Protein AF-A0A920MWZ8-F1 (afdb_monomer)

Nearest PDB structures (foldseek):
  7nst-assembly1_E  TM=8.919E-01  e=7.880E-04  Escherichia coli K-12
  2w8b-assembly1_A  TM=8.616E-01  e=6.692E-04  Escherichia coli
  2ivz-assembly2_B  TM=8.496E-01  e=7.067E-04  Escherichia coli
  4r40-assembly2_C  TM=8.591E-01  e=9.280E-04  Yersinia pestis CO92
  7mx5-assembly2_B  TM=8.115E-01  e=6.337E-04  Acinetobacter baumannii

Sequence (80 aa):
MQPGINWSPDSKKIVIAAKSGSSDALYLIDVKSGKQEKIPFELDGVFTAAWSPDGNKLAFVGNKGGASDIYSYVLGIKRA

Mean predicted aligned error: 4.58 Å

Foldseek 3Di:
DPALWDAQLVNQWIWHFDQDPQATFIWIAGPPPRDIDTGDDPFRGWGHWDADNVRQKIWTWTHHPNDIDIDMDGHDPPDD

Solvent-accessible surface area (backbone atoms only — not comparable to full-atom values): 4624 Å² total; per-residue (Å²): 132,78,68,28,56,34,63,35,72,84,68,50,34,36,42,33,36,40,81,55,89,96,40,26,22,42,32,42,30,34,65,88,78,64,49,72,45,81,49,79,60,103,40,78,34,38,44,45,47,42,59,38,86,85,58,48,33,36,41,30,40,35,26,51,96,90,44,75,48,82,45,78,47,74,60,79,72,81,77,128

Radius of gyration: 12.45 Å; Cα contacts (8 Å, |Δi|>4): 177; chains: 1; bounding box: 31×32×33 Å

Secondary structure (DSSP, 8-state):
---SEEE-TTSSEEEEEEEETTEEEEEEEETTT--EEEEE-SSSEEEEEEE-TTSSEEEEEEEETTEEEEEEEE------

pLDDT: mean 88.83, std 14.01, range [39.28, 97.38]

Structure (mmCIF, N/CA/C/O backbone):
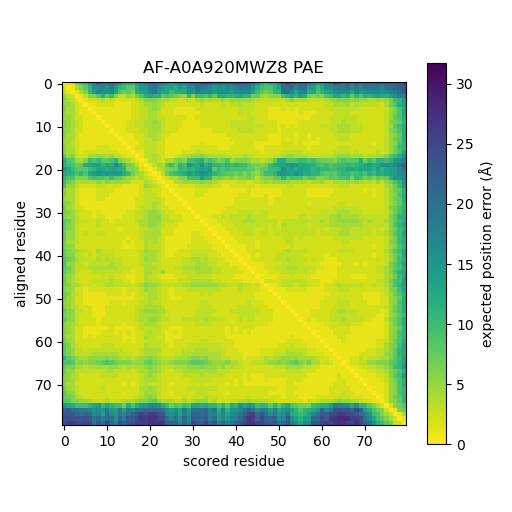data_AF-A0A920MWZ8-F1
#
_entry.id   AF-A0A920MWZ8-F1
#
loop_
_atom_site.group_PDB
_atom_site.id
_atom_site.type_symbol
_atom_site.label_atom_id
_atom_site.label_alt_id
_atom_site.label_comp_id
_atom_site.label_asym_id
_atom_site.label_entity_id
_atom_site.label_seq_id
_atom_site.pdbx_PDB_ins_code
_atom_site.Cartn_x
_atom_site.Cartn_y
_atom_site.Cartn_z
_atom_site.occupancy
_atom_site.B_iso_or_equiv
_atom_site.auth_seq_id
_atom_site.auth_comp_id
_atom_site.auth_asym_id
_atom_site.auth_atom_id
_atom_site.pdbx_PDB_model_num
ATOM 1 N N . MET A 1 1 ? 1.264 16.554 -8.072 1.00 46.31 1 MET A N 1
ATOM 2 C CA . MET A 1 1 ? 1.524 15.141 -7.727 1.00 46.31 1 MET A CA 1
ATOM 3 C C . MET A 1 1 ? 0.660 14.800 -6.532 1.00 46.31 1 MET A C 1
ATOM 5 O O . MET A 1 1 ? 0.700 15.542 -5.559 1.00 46.31 1 MET A O 1
ATOM 9 N N . GLN A 1 2 ? -0.176 13.769 -6.637 1.00 53.62 2 GLN A N 1
ATOM 10 C CA . GLN A 1 2 ? -0.976 13.302 -5.507 1.00 53.62 2 GLN A CA 1
ATOM 11 C C . GLN A 1 2 ? -0.002 12.804 -4.429 1.00 53.62 2 GLN A C 1
ATOM 13 O O . GLN A 1 2 ? 0.908 12.044 -4.772 1.00 53.62 2 GLN A O 1
ATOM 18 N N . PRO A 1 3 ? -0.099 13.272 -3.174 1.00 56.69 3 PRO A N 1
ATOM 19 C CA . PRO A 1 3 ? 0.743 12.737 -2.116 1.00 56.69 3 PRO A CA 1
ATOM 20 C C . PRO A 1 3 ? 0.496 11.228 -2.050 1.00 56.69 3 PRO A C 1
ATOM 22 O O . PRO A 1 3 ? -0.639 10.788 -2.233 1.00 56.69 3 PRO A O 1
ATOM 25 N N . GLY A 1 4 ? 1.547 10.431 -1.842 1.00 77.38 4 GLY A N 1
ATOM 26 C CA . GLY A 1 4 ? 1.455 8.974 -1.717 1.00 77.38 4 GLY A CA 1
ATOM 27 C C . GLY A 1 4 ? 0.770 8.554 -0.416 1.00 77.38 4 GLY A C 1
ATOM 28 O O . GLY A 1 4 ? 1.306 7.727 0.300 1.00 77.38 4 GLY A O 1
ATOM 29 N N . ILE A 1 5 ? -0.360 9.175 -0.083 1.00 91.50 5 ILE A N 1
ATOM 30 C CA . ILE A 1 5 ? -1.199 8.958 1.085 1.00 91.50 5 ILE A CA 1
ATOM 31 C C . ILE A 1 5 ? -2.628 8.707 0.606 1.00 91.50 5 ILE A C 1
ATOM 33 O O . ILE A 1 5 ? -3.154 9.449 -0.228 1.00 91.50 5 ILE A O 1
ATOM 37 N N . ASN A 1 6 ? -3.266 7.660 1.120 1.00 95.00 6 ASN A N 1
ATOM 38 C CA . ASN A 1 6 ? -4.639 7.329 0.754 1.00 95.00 6 ASN A CA 1
ATOM 39 C C . ASN A 1 6 ? -5.388 6.679 1.924 1.00 95.00 6 ASN A C 1
ATOM 41 O O . ASN A 1 6 ? -4.811 5.901 2.686 1.00 95.00 6 ASN A O 1
ATOM 45 N N . TRP A 1 7 ? -6.672 6.997 2.066 1.00 95.81 7 TRP A N 1
ATOM 46 C CA . TRP A 1 7 ? -7.535 6.436 3.103 1.00 95.81 7 TRP A CA 1
ATOM 47 C C . TRP A 1 7 ? -8.128 5.103 2.653 1.00 95.81 7 TRP A C 1
ATOM 49 O O . TRP A 1 7 ? -8.513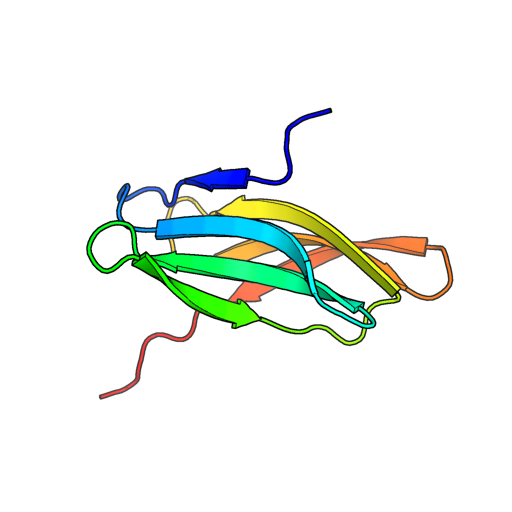 4.953 1.495 1.00 95.81 7 TRP A O 1
ATOM 59 N N . SER A 1 8 ? -8.245 4.144 3.572 1.00 96.44 8 SER A N 1
ATOM 60 C CA . SER A 1 8 ? -9.046 2.951 3.319 1.00 96.44 8 SER A CA 1
ATOM 61 C C . SER A 1 8 ? -10.519 3.329 3.129 1.00 96.44 8 SER A C 1
ATOM 63 O O . SER A 1 8 ? -10.983 4.303 3.732 1.00 96.44 8 SER A O 1
ATOM 65 N N . PRO A 1 9 ? -11.294 2.550 2.351 1.00 96.75 9 PRO A N 1
ATOM 66 C CA . PRO A 1 9 ? -12.707 2.848 2.107 1.00 96.75 9 PRO A CA 1
ATOM 67 C C . PRO A 1 9 ? -13.550 2.929 3.387 1.00 96.75 9 PRO A C 1
ATOM 69 O O . PRO A 1 9 ? -14.531 3.661 3.446 1.00 96.75 9 PRO A O 1
ATOM 72 N N . ASP A 1 10 ? -13.151 2.202 4.435 1.00 9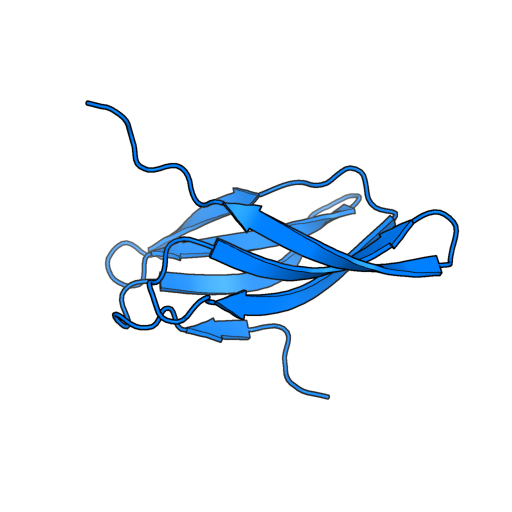6.50 10 ASP A N 1
ATOM 73 C CA . ASP A 1 10 ? -13.829 2.181 5.733 1.00 96.50 10 ASP A CA 1
ATOM 74 C C . ASP A 1 10 ? -13.320 3.243 6.727 1.00 96.50 10 ASP A C 1
ATOM 76 O O . ASP A 1 10 ? -13.731 3.242 7.886 1.00 96.50 10 ASP A O 1
ATOM 80 N N . SER A 1 11 ? -12.427 4.143 6.292 1.00 97.38 11 SER A N 1
ATOM 81 C CA . SER A 1 11 ? -11.798 5.203 7.100 1.00 97.38 11 SER A CA 1
ATOM 82 C C . SER A 1 11 ? -11.001 4.720 8.320 1.00 97.38 11 SER A C 1
ATOM 84 O O . SER A 1 11 ? -10.651 5.524 9.184 1.00 97.38 11 SER A O 1
ATOM 86 N N . LYS A 1 12 ? -10.695 3.420 8.429 1.00 96.81 12 LYS A N 1
ATOM 87 C CA . LYS A 1 12 ? -9.964 2.874 9.586 1.00 96.81 12 LYS A CA 1
ATOM 88 C C . LYS A 1 12 ? -8.458 2.846 9.402 1.00 96.81 12 LYS A C 1
ATOM 90 O O . LYS A 1 12 ? -7.734 2.710 10.389 1.00 96.81 12 LYS A O 1
ATOM 95 N N . LYS A 1 13 ? -7.978 2.934 8.163 1.00 97.06 13 LYS A N 1
ATOM 96 C CA . LYS A 1 13 ? -6.559 2.837 7.841 1.00 97.06 13 LYS A CA 1
ATOM 97 C C . LYS A 1 13 ? -6.132 3.913 6.856 1.00 97.06 13 LYS A C 1
ATOM 99 O O . LYS A 1 13 ? -6.918 4.382 6.040 1.00 97.06 13 LYS A O 1
ATOM 104 N N . ILE A 1 14 ? -4.853 4.251 6.907 1.00 96.56 14 ILE A N 1
ATOM 105 C CA . ILE A 1 14 ? -4.176 5.092 5.922 1.00 96.56 14 ILE A CA 1
ATOM 106 C C . ILE A 1 14 ? -3.032 4.272 5.331 1.00 96.56 14 ILE A C 1
ATOM 108 O O . ILE A 1 14 ? -2.309 3.609 6.073 1.00 96.56 14 ILE A O 1
ATOM 112 N N . VAL A 1 15 ? -2.863 4.311 4.010 1.00 96.12 15 VAL A N 1
ATOM 113 C CA . VAL A 1 15 ? -1.644 3.830 3.348 1.00 96.12 15 VAL A CA 1
ATOM 114 C C . VAL A 1 15 ? -0.744 5.016 3.036 1.00 96.12 15 VAL A C 1
ATOM 116 O O . VAL A 1 15 ? -1.234 6.039 2.560 1.00 96.12 15 VAL A O 1
ATOM 119 N N . ILE A 1 16 ? 0.555 4.876 3.296 1.00 94.12 16 ILE A N 1
ATOM 120 C CA . ILE A 1 16 ? 1.582 5.848 2.918 1.00 94.12 16 ILE A CA 1
ATOM 121 C C . ILE A 1 16 ? 2.696 5.143 2.151 1.00 94.12 16 ILE A C 1
ATOM 123 O O . ILE A 1 16 ? 3.271 4.180 2.649 1.00 94.12 16 ILE A O 1
ATOM 127 N N . ALA A 1 17 ? 3.038 5.647 0.973 1.00 92.81 17 ALA A N 1
ATOM 128 C CA . ALA A 1 17 ? 4.278 5.320 0.289 1.00 92.81 17 ALA A CA 1
ATOM 129 C C . ALA A 1 17 ? 5.387 6.232 0.809 1.00 92.81 17 ALA A C 1
ATOM 131 O O . ALA A 1 17 ? 5.332 7.452 0.632 1.00 92.81 17 ALA A O 1
ATOM 132 N N . ALA A 1 18 ? 6.361 5.653 1.502 1.00 87.56 18 ALA A N 1
ATOM 133 C CA . ALA A 1 18 ? 7.426 6.416 2.132 1.00 87.56 18 ALA A CA 1
ATOM 134 C C . ALA A 1 18 ? 8.756 5.673 2.089 1.00 87.56 18 ALA A C 1
ATOM 136 O O . ALA A 1 18 ? 8.822 4.444 2.182 1.00 87.56 18 ALA A O 1
ATOM 137 N N . LYS A 1 19 ? 9.832 6.460 2.050 1.00 78.69 19 LYS A N 1
ATOM 138 C CA . LYS A 1 19 ? 11.184 5.952 2.236 1.00 78.69 19 LYS A CA 1
ATOM 139 C C . LYS A 1 19 ? 11.353 5.407 3.652 1.00 78.69 19 LYS A C 1
ATOM 141 O O . LYS A 1 19 ? 11.057 6.088 4.634 1.00 78.69 19 LYS A O 1
ATOM 146 N N . SER A 1 20 ? 11.832 4.172 3.763 1.00 69.62 20 SER A N 1
ATOM 147 C CA . SER A 1 20 ? 12.020 3.449 5.021 1.00 69.62 20 SER A CA 1
ATOM 148 C C . SER A 1 20 ? 13.450 2.929 5.142 1.00 69.62 20 SER A C 1
ATOM 150 O O . SER A 1 20 ? 13.742 1.771 4.834 1.00 69.62 20 SER A O 1
ATOM 152 N N . GLY A 1 21 ? 14.363 3.782 5.607 1.00 72.25 21 GLY A N 1
ATOM 153 C CA . GLY A 1 21 ? 15.780 3.427 5.685 1.00 72.25 21 GLY A CA 1
ATOM 154 C C . GLY A 1 21 ? 16.389 3.275 4.289 1.00 72.25 21 GLY A C 1
ATOM 155 O O . GLY A 1 21 ? 16.464 4.254 3.547 1.00 72.25 21 GLY A O 1
ATOM 156 N N . SER A 1 22 ? 16.835 2.063 3.944 1.00 73.50 22 SER A N 1
ATOM 157 C CA . SER A 1 22 ? 17.530 1.771 2.681 1.00 73.50 22 SER A CA 1
ATOM 158 C C . SER A 1 22 ? 16.612 1.578 1.470 1.00 73.50 22 SER A C 1
ATOM 160 O O . SER A 1 22 ? 17.115 1.613 0.352 1.00 73.50 22 SER A O 1
ATOM 162 N N . SER A 1 23 ? 15.303 1.390 1.660 1.00 76.75 23 SER A N 1
ATOM 163 C CA . SER A 1 23 ? 14.349 1.197 0.559 1.00 76.75 23 SER A CA 1
ATOM 164 C C . SER A 1 23 ? 12.990 1.839 0.836 1.00 76.75 23 SER A C 1
ATOM 166 O O . SER A 1 23 ? 12.620 2.100 1.986 1.00 76.75 23 SER A O 1
ATOM 168 N N . ASP A 1 24 ? 12.243 2.104 -0.231 1.00 89.69 24 ASP A N 1
ATOM 169 C CA . ASP A 1 24 ? 10.863 2.570 -0.143 1.00 89.69 24 ASP A CA 1
ATOM 170 C C . ASP A 1 24 ? 9.919 1.414 0.213 1.00 89.69 24 ASP A C 1
ATOM 172 O O . ASP A 1 24 ? 10.168 0.248 -0.102 1.00 89.69 24 ASP A O 1
ATOM 176 N N . ALA A 1 25 ? 8.830 1.731 0.908 1.00 93.31 25 ALA A N 1
ATOM 177 C CA . ALA A 1 25 ? 7.828 0.759 1.321 1.00 93.31 25 ALA A CA 1
ATOM 178 C C . ALA A 1 25 ? 6.438 1.396 1.383 1.00 93.31 25 ALA A C 1
ATOM 180 O O . ALA A 1 25 ? 6.295 2.622 1.443 1.00 93.31 25 ALA A O 1
ATOM 181 N N . LEU A 1 26 ? 5.414 0.543 1.442 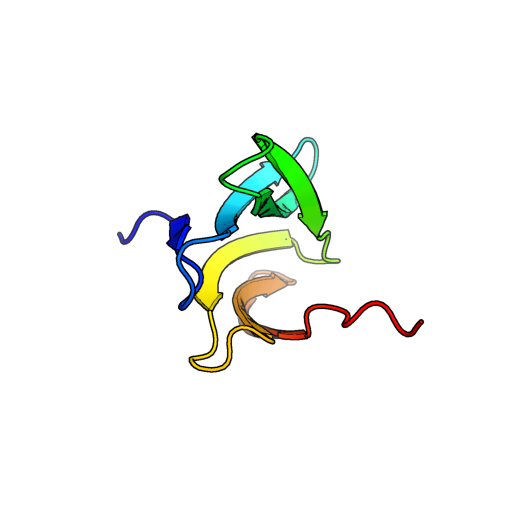1.00 94.50 26 LEU A N 1
ATOM 182 C CA . LEU A 1 26 ? 4.093 0.971 1.884 1.00 94.50 26 LEU A CA 1
ATOM 183 C C . LEU A 1 26 ? 3.985 0.800 3.396 1.00 94.50 26 LEU A C 1
ATOM 185 O O . LEU A 1 26 ? 4.404 -0.210 3.960 1.00 94.50 26 LEU A O 1
ATOM 189 N N . TYR A 1 27 ? 3.386 1.785 4.045 1.00 94.19 27 TYR A N 1
ATOM 190 C CA . TYR A 1 27 ? 3.043 1.750 5.453 1.00 94.19 27 TYR A CA 1
ATOM 191 C C . TYR A 1 27 ? 1.539 1.781 5.611 1.00 94.19 27 TYR A C 1
ATOM 193 O O . TYR A 1 27 ? 0.879 2.670 5.077 1.00 94.19 27 TYR A O 1
ATOM 201 N N . LEU A 1 28 ? 1.011 0.835 6.375 1.00 95.25 28 LEU A N 1
ATOM 202 C CA . LEU A 1 28 ? -0.374 0.822 6.810 1.00 95.25 28 LEU A CA 1
ATOM 203 C C . LEU A 1 28 ? -0.460 1.378 8.224 1.00 95.25 28 LEU A C 1
ATOM 205 O O . LEU A 1 28 ? 0.176 0.857 9.135 1.00 95.25 28 LEU A O 1
ATOM 209 N N . ILE A 1 29 ? -1.260 2.417 8.410 1.00 96.00 29 ILE A N 1
ATOM 210 C CA . ILE A 1 29 ? -1.470 3.058 9.704 1.00 96.00 29 ILE A CA 1
ATOM 211 C C . ILE A 1 29 ? -2.905 2.796 10.129 1.00 96.00 29 ILE A C 1
ATOM 213 O O . ILE A 1 29 ? -3.832 3.175 9.419 1.00 96.00 29 ILE A O 1
ATOM 217 N N . ASP A 1 30 ? -3.090 2.160 11.282 1.00 96.94 30 ASP A N 1
ATOM 218 C CA . ASP A 1 30 ? -4.391 2.071 11.937 1.00 96.94 30 ASP A CA 1
ATOM 219 C C . ASP A 1 30 ? -4.729 3.416 12.589 1.00 96.94 30 ASP A C 1
ATOM 221 O O . ASP A 1 30 ? -3.977 3.927 13.419 1.00 96.94 30 ASP A O 1
ATOM 225 N N . VAL A 1 31 ? -5.866 3.996 12.213 1.00 97.25 31 VAL A N 1
ATOM 226 C CA . VAL A 1 31 ? -6.239 5.369 12.590 1.00 97.25 31 VAL A CA 1
ATOM 227 C C . VAL A 1 31 ? -6.525 5.489 14.085 1.00 97.25 31 VAL A C 1
ATOM 229 O O . VAL A 1 31 ? -6.229 6.515 14.691 1.00 97.25 31 VAL A O 1
ATOM 232 N N . LYS A 1 32 ? -7.087 4.443 14.700 1.00 97.19 32 LYS A N 1
ATOM 233 C CA . LYS A 1 32 ? -7.499 4.477 16.108 1.00 97.19 32 LYS A CA 1
ATOM 234 C C . LYS A 1 32 ? -6.315 4.308 17.054 1.00 97.19 32 LYS A C 1
ATOM 236 O O . LYS A 1 32 ? -6.241 4.982 18.076 1.00 97.19 32 LYS A O 1
ATOM 241 N N . SER A 1 33 ? -5.433 3.363 16.751 1.00 97.06 33 SER A N 1
ATOM 242 C CA . SER A 1 33 ? -4.303 3.002 17.612 1.00 97.06 33 SER A CA 1
ATOM 243 C C . SER A 1 33 ? -3.005 3.717 17.247 1.00 97.06 33 SER A C 1
ATOM 245 O O . SER A 1 33 ? -2.066 3.697 18.037 1.00 97.06 33 SER A O 1
ATOM 247 N N . GLY A 1 34 ? -2.914 4.293 16.045 1.00 95.81 34 GLY A N 1
ATOM 248 C CA . GLY A 1 34 ? -1.668 4.822 15.490 1.00 95.81 34 GLY A CA 1
ATOM 249 C C . GLY A 1 34 ? -0.646 3.736 15.142 1.00 95.81 34 GLY A C 1
ATOM 250 O O . GLY A 1 34 ? 0.481 4.056 14.759 1.00 95.81 34 GLY A O 1
ATOM 251 N N . LYS A 1 35 ? -1.006 2.451 15.278 1.00 95.81 35 LYS A N 1
ATOM 252 C CA . LYS A 1 35 ? -0.108 1.337 14.983 1.00 95.81 35 LYS A CA 1
ATOM 253 C C . LYS A 1 35 ? 0.236 1.332 13.498 1.00 95.81 35 LYS A C 1
ATOM 255 O O . LYS A 1 35 ? -0.650 1.424 12.652 1.00 95.81 35 LYS A O 1
ATOM 260 N N . GLN A 1 36 ? 1.522 1.167 13.209 1.00 93.94 36 GLN A N 1
ATOM 261 C CA . GLN A 1 36 ? 2.053 1.147 11.852 1.00 93.94 36 GLN A CA 1
ATOM 262 C C . GLN A 1 36 ? 2.528 -0.260 11.480 1.00 93.94 36 GLN A C 1
ATOM 264 O O . GLN A 1 36 ? 3.156 -0.951 12.284 1.00 93.94 36 GLN A O 1
ATOM 269 N N . GLU A 1 37 ? 2.240 -0.670 10.253 1.00 92.62 37 GLU A N 1
ATOM 270 C CA . GLU A 1 37 ? 2.699 -1.908 9.633 1.00 92.62 37 GLU A CA 1
ATOM 271 C C . GLU A 1 37 ? 3.496 -1.559 8.374 1.00 92.62 37 GLU A C 1
ATOM 273 O O . GLU A 1 37 ? 2.987 -0.873 7.490 1.00 92.62 37 GLU A O 1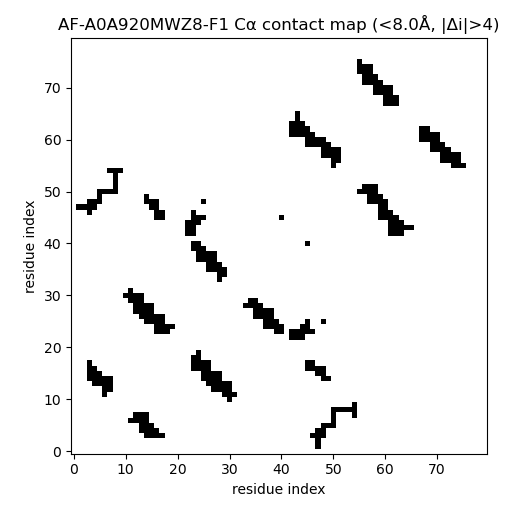
ATOM 278 N N . LYS A 1 38 ? 4.750 -2.016 8.294 1.00 92.56 38 LYS A N 1
ATOM 279 C CA . LYS A 1 38 ? 5.593 -1.859 7.102 1.00 92.56 38 LYS A CA 1
ATOM 280 C C . LYS A 1 38 ? 5.372 -3.046 6.167 1.00 92.56 38 LYS A C 1
ATOM 282 O O . LYS A 1 38 ? 5.559 -4.186 6.582 1.00 92.56 38 LYS A O 1
ATOM 287 N N . ILE A 1 39 ? 5.069 -2.765 4.904 1.00 92.75 39 ILE A N 1
ATOM 288 C CA . ILE A 1 39 ? 4.938 -3.747 3.825 1.00 92.75 39 ILE A CA 1
ATOM 289 C C . ILE A 1 39 ? 6.122 -3.543 2.864 1.00 92.75 39 ILE A C 1
ATOM 291 O O . ILE A 1 39 ? 6.109 -2.596 2.070 1.00 92.75 39 ILE A O 1
ATOM 295 N N . PRO A 1 40 ? 7.187 -4.359 2.976 1.00 91.81 40 PRO A N 1
ATOM 296 C CA . PRO A 1 40 ? 8.365 -4.240 2.127 1.00 91.81 40 PRO A CA 1
ATOM 297 C C . PRO A 1 40 ? 8.149 -4.902 0.761 1.00 91.81 40 PRO A C 1
ATOM 299 O O . PRO A 1 40 ? 7.392 -5.864 0.635 1.00 91.81 40 PRO A O 1
ATOM 302 N N . PHE A 1 41 ? 8.887 -4.425 -0.240 1.00 91.19 41 PHE A N 1
ATOM 303 C CA . PHE A 1 41 ? 8.934 -5.010 -1.577 1.00 91.19 41 PHE A CA 1
ATOM 304 C C . PHE A 1 41 ? 10.382 -5.076 -2.070 1.00 91.19 41 PHE A C 1
ATOM 306 O O . PHE A 1 41 ? 11.196 -4.220 -1.728 1.00 91.19 41 PHE A O 1
ATOM 313 N N . GLU A 1 42 ? 10.696 -6.071 -2.898 1.00 92.88 42 GLU A N 1
ATOM 314 C CA . GLU A 1 42 ? 11.979 -6.166 -3.610 1.00 92.88 42 GLU A CA 1
ATOM 315 C C . GLU A 1 42 ? 11.950 -5.302 -4.881 1.00 92.88 42 GLU A C 1
ATOM 317 O O . GLU A 1 42 ? 11.931 -5.804 -6.013 1.00 92.88 42 GLU A O 1
ATOM 322 N N . LEU A 1 43 ? 11.866 -3.990 -4.661 1.00 92.94 43 LEU A N 1
ATOM 323 C CA . LEU A 1 43 ? 11.764 -2.939 -5.669 1.00 92.94 43 LEU A CA 1
ATOM 324 C C . LEU A 1 43 ? 12.754 -1.816 -5.348 1.00 92.94 43 LEU A C 1
ATOM 326 O O . LEU A 1 43 ? 13.057 -1.562 -4.182 1.00 92.94 43 LEU A O 1
ATOM 330 N N . ASP A 1 44 ? 13.208 -1.120 -6.385 1.00 91.88 44 ASP A N 1
ATOM 331 C CA . ASP A 1 44 ? 14.124 0.018 -6.262 1.00 91.88 44 ASP A CA 1
ATOM 332 C C . ASP A 1 44 ? 13.400 1.274 -5.747 1.00 91.88 44 ASP A C 1
ATOM 334 O O . ASP A 1 44 ? 14.012 2.144 -5.129 1.00 91.88 44 ASP A O 1
ATOM 338 N N . GLY A 1 45 ? 12.085 1.359 -5.977 1.00 91.75 45 GLY A N 1
ATOM 339 C CA . GLY A 1 45 ? 11.232 2.444 -5.497 1.00 91.75 45 GLY A CA 1
ATOM 340 C C . GLY A 1 45 ? 9.767 2.030 -5.385 1.00 91.75 45 GLY A C 1
ATOM 341 O O . GLY A 1 45 ? 9.278 1.203 -6.159 1.00 91.75 45 GLY A O 1
ATOM 342 N N . VAL A 1 46 ? 9.066 2.625 -4.422 1.00 93.38 46 VAL A N 1
ATOM 343 C CA . VAL A 1 46 ? 7.640 2.399 -4.152 1.00 93.38 46 VAL A CA 1
ATOM 344 C C . VAL A 1 46 ? 6.978 3.754 -3.979 1.00 93.38 46 VAL A C 1
ATOM 346 O O . VAL A 1 46 ? 7.341 4.534 -3.102 1.00 93.38 46 VAL A O 1
ATOM 349 N N . PHE A 1 47 ? 5.992 4.031 -4.821 1.00 90.56 47 PHE A N 1
ATOM 350 C CA . PHE A 1 47 ? 5.342 5.334 -4.892 1.00 90.56 47 PHE A CA 1
ATOM 351 C C . PHE A 1 47 ? 3.857 5.202 -4.556 1.00 90.56 47 PHE A C 1
ATOM 353 O O . PHE A 1 47 ? 3.459 4.288 -3.841 1.00 90.56 47 PHE A O 1
ATOM 360 N N . THR A 1 48 ? 3.048 6.145 -5.051 1.00 91.12 48 THR A N 1
ATOM 361 C CA . THR A 1 48 ? 1.600 6.251 -4.822 1.00 91.12 48 THR A CA 1
ATOM 362 C C . THR A 1 48 ? 0.891 4.904 -4.682 1.00 91.12 48 THR A C 1
ATOM 364 O O . THR A 1 48 ? 1.155 3.971 -5.442 1.00 91.12 48 THR A O 1
ATOM 367 N N . ALA A 1 49 ? -0.042 4.839 -3.735 1.00 94.38 49 ALA A N 1
ATOM 368 C CA . ALA A 1 49 ? -0.879 3.679 -3.494 1.00 94.38 49 ALA A CA 1
ATOM 369 C C . ALA A 1 49 ? -2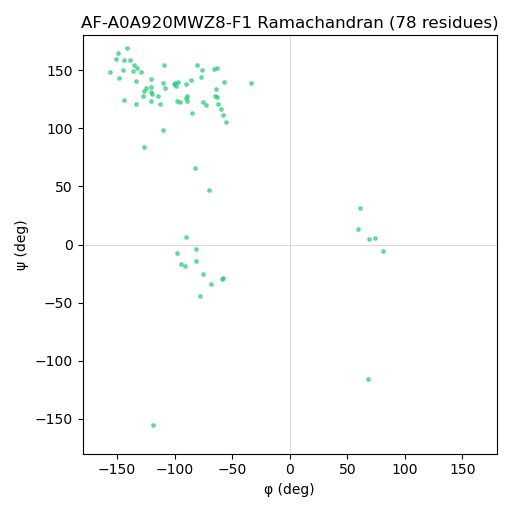.357 4.077 -3.448 1.00 94.38 49 ALA A C 1
ATOM 371 O O . ALA A 1 49 ? -2.714 5.170 -3.002 1.00 94.38 49 ALA A O 1
ATOM 372 N N . ALA A 1 50 ? -3.215 3.166 -3.885 1.00 95.50 50 ALA A N 1
ATOM 373 C CA . ALA A 1 50 ? -4.661 3.294 -3.844 1.00 95.50 50 ALA A CA 1
ATOM 374 C C . ALA A 1 50 ? -5.281 2.006 -3.305 1.00 95.50 50 ALA A C 1
ATOM 376 O O . ALA A 1 50 ? -4.840 0.903 -3.632 1.00 95.50 50 ALA A O 1
ATOM 377 N N . TRP A 1 51 ? -6.319 2.153 -2.490 1.00 96.19 51 TRP A N 1
ATOM 378 C CA . TRP A 1 51 ? -7.093 1.026 -1.989 1.00 96.19 51 TRP A CA 1
ATOM 379 C C . TRP A 1 51 ? -8.046 0.500 -3.055 1.00 96.19 51 TRP A C 1
ATOM 381 O O . TRP A 1 51 ? -8.638 1.270 -3.814 1.00 96.19 51 TRP A O 1
ATOM 391 N N . SER A 1 52 ? -8.243 -0.815 -3.080 1.00 96.06 52 SER A N 1
ATOM 392 C CA . SER A 1 52 ? -9.404 -1.379 -3.757 1.00 96.06 52 SER A CA 1
ATOM 393 C C . SER A 1 52 ? -10.694 -0.953 -3.039 1.00 96.06 52 SER A C 1
ATOM 395 O O . SER A 1 52 ? -10.678 -0.767 -1.819 1.00 96.06 52 SER A O 1
ATOM 397 N N . PRO A 1 53 ? -11.832 -0.831 -3.751 1.00 95.88 53 PRO A N 1
ATOM 398 C CA . PRO A 1 53 ? -13.101 -0.419 -3.143 1.00 95.88 53 PRO A CA 1
ATOM 399 C C . PRO A 1 53 ? -13.580 -1.332 -2.006 1.00 95.88 53 PRO A C 1
ATOM 401 O O . PRO A 1 53 ? -14.237 -0.871 -1.080 1.00 95.88 53 PRO A O 1
ATOM 404 N N . ASP A 1 54 ? -13.230 -2.619 -2.062 1.00 95.19 54 ASP A N 1
ATOM 405 C CA . ASP A 1 54 ? -13.541 -3.611 -1.028 1.00 95.19 54 ASP A CA 1
ATOM 406 C C . ASP A 1 54 ? -12.566 -3.586 0.166 1.00 95.19 54 ASP A C 1
ATOM 408 O O . ASP A 1 54 ? -12.753 -4.326 1.127 1.00 95.19 54 ASP A O 1
ATOM 412 N N . GLY A 1 55 ? -11.517 -2.757 0.117 1.00 94.75 55 GLY A N 1
ATOM 413 C CA . GLY A 1 55 ? -10.536 -2.590 1.189 1.00 94.75 55 GLY A CA 1
ATOM 414 C C . GLY A 1 55 ? -9.543 -3.746 1.360 1.00 94.75 55 GLY A C 1
ATOM 415 O O . GLY A 1 55 ? -8.751 -3.718 2.300 1.00 94.75 55 GLY A O 1
ATOM 416 N N . ASN A 1 56 ? -9.551 -4.749 0.476 1.00 94.44 56 ASN A N 1
ATOM 417 C CA . ASN A 1 56 ? -8.737 -5.962 0.632 1.00 94.44 56 ASN A CA 1
ATOM 418 C C . ASN A 1 56 ? -7.425 -5.940 -0.160 1.00 94.44 56 ASN A C 1
ATOM 420 O O . ASN A 1 56 ? -6.607 -6.853 -0.027 1.00 94.44 56 ASN A O 1
ATOM 424 N N . LYS A 1 57 ? -7.213 -4.933 -1.011 1.00 96.50 57 LYS A N 1
ATOM 425 C CA . LYS A 1 57 ? -6.018 -4.810 -1.845 1.00 96.50 57 LYS A CA 1
ATOM 426 C C . LYS A 1 57 ? -5.515 -3.376 -1.904 1.00 96.50 57 LYS A C 1
ATOM 428 O O . LYS A 1 57 ? -6.260 -2.418 -1.710 1.00 96.50 57 LY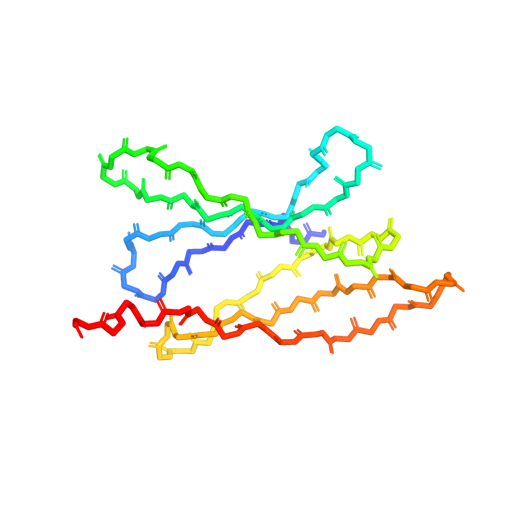S A O 1
ATOM 433 N N . LEU A 1 58 ? -4.243 -3.256 -2.253 1.00 96.38 58 LEU A N 1
ATOM 434 C CA . LEU A 1 58 ? -3.591 -2.009 -2.620 1.00 96.38 58 LEU A CA 1
ATOM 435 C C . LEU A 1 58 ? -3.055 -2.143 -4.040 1.00 96.38 58 LEU A C 1
ATOM 437 O O . LEU A 1 58 ? -2.376 -3.124 -4.333 1.00 96.38 58 LEU A O 1
ATOM 441 N N . ALA A 1 59 ? -3.328 -1.169 -4.898 1.00 96.62 59 ALA A N 1
ATOM 442 C CA . ALA A 1 59 ? -2.584 -0.964 -6.135 1.00 96.62 59 ALA A CA 1
ATOM 443 C C . ALA A 1 59 ? -1.529 0.118 -5.897 1.00 96.62 59 ALA A C 1
ATOM 445 O O . ALA A 1 59 ? -1.818 1.098 -5.210 1.00 96.62 59 ALA A O 1
ATOM 446 N N . PHE A 1 60 ? -0.324 -0.036 -6.438 1.00 95.50 60 PHE A N 1
ATOM 447 C CA . PHE A 1 60 ? 0.744 0.948 -6.271 1.00 95.50 60 PHE A CA 1
ATOM 448 C C . PHE A 1 60 ? 1.709 0.960 -7.454 1.00 95.50 60 PHE A C 1
ATOM 450 O O . PHE A 1 60 ? 1.785 -0.005 -8.210 1.00 95.50 60 PHE A O 1
ATOM 457 N N . VAL A 1 61 ? 2.452 2.056 -7.609 1.00 95.31 61 VAL A N 1
ATOM 458 C CA . VAL A 1 61 ? 3.526 2.145 -8.609 1.00 95.31 61 VAL A CA 1
ATOM 459 C C . VAL A 1 61 ? 4.832 1.667 -7.986 1.00 95.31 61 VAL A C 1
ATOM 461 O O . VAL A 1 61 ? 5.252 2.182 -6.948 1.00 95.31 61 VAL A O 1
ATOM 464 N N . GLY A 1 62 ? 5.476 0.704 -8.636 1.00 94.62 62 GLY A N 1
ATOM 465 C CA . GLY A 1 62 ? 6.772 0.161 -8.243 1.00 94.62 62 GLY A CA 1
ATOM 466 C C . GLY A 1 62 ? 7.805 0.349 -9.345 1.00 94.62 62 GLY A C 1
ATOM 467 O O . GLY A 1 62 ? 7.470 0.212 -10.519 1.00 94.62 62 GLY A O 1
ATOM 468 N N . ASN A 1 63 ? 9.051 0.646 -8.980 1.00 94.50 63 ASN A N 1
ATOM 469 C CA . ASN A 1 63 ? 10.171 0.697 -9.919 1.00 94.50 63 ASN A CA 1
ATOM 470 C C . ASN A 1 63 ? 11.110 -0.495 -9.708 1.00 94.50 63 ASN A C 1
ATOM 472 O O . ASN A 1 63 ? 11.442 -0.824 -8.569 1.00 94.50 63 ASN A O 1
ATOM 476 N N . LYS A 1 64 ? 11.524 -1.144 -10.799 1.00 94.38 64 LYS A N 1
ATOM 477 C CA . LYS A 1 64 ? 12.500 -2.238 -10.794 1.00 94.38 64 LYS A CA 1
ATOM 478 C C . LYS A 1 64 ? 13.378 -2.161 -12.036 1.00 94.38 64 LYS A C 1
ATOM 480 O O . LYS A 1 64 ? 12.870 -2.143 -13.155 1.00 94.38 64 LYS A O 1
ATOM 485 N N . GLY A 1 65 ? 14.693 -2.113 -11.848 1.00 93.50 65 GLY A N 1
ATOM 486 C CA . GLY A 1 65 ? 15.658 -1.982 -12.938 1.00 93.50 65 GLY A CA 1
ATOM 487 C C . GLY A 1 65 ? 15.477 -0.693 -13.744 1.00 93.50 65 GLY A C 1
ATOM 488 O O . GLY A 1 65 ? 15.698 -0.693 -14.951 1.00 93.50 65 GLY A O 1
ATOM 489 N N . GLY A 1 66 ? 15.013 0.386 -13.105 1.00 92.25 66 GLY A N 1
ATOM 490 C CA . GLY A 1 66 ? 14.742 1.669 -13.759 1.00 92.25 66 GLY A CA 1
ATOM 491 C C . GLY A 1 66 ? 13.401 1.757 -14.498 1.00 92.25 66 GLY A C 1
ATOM 492 O O . GLY A 1 66 ? 13.024 2.851 -14.913 1.00 92.25 66 GLY A O 1
ATOM 493 N N . ALA A 1 67 ? 12.637 0.667 -14.608 1.00 95.50 67 ALA A N 1
ATOM 494 C CA . ALA A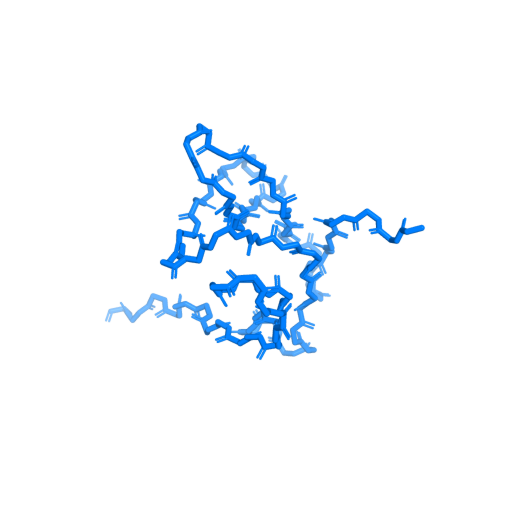 1 67 ? 11.304 0.661 -15.211 1.00 95.50 67 ALA A CA 1
ATOM 495 C C . ALA A 1 67 ? 10.199 0.695 -14.145 1.00 95.50 67 ALA A C 1
ATOM 497 O O . ALA A 1 67 ? 10.294 0.010 -13.126 1.00 95.50 67 ALA A O 1
ATOM 498 N N . SER A 1 68 ? 9.145 1.479 -14.387 1.00 95.62 68 SER A N 1
ATOM 499 C CA . SER A 1 68 ? 7.984 1.577 -13.494 1.00 95.62 68 SER A CA 1
ATOM 500 C C . SER A 1 68 ? 6.814 0.742 -14.003 1.00 95.62 68 SER A C 1
ATOM 502 O O . SER A 1 68 ? 6.503 0.785 -15.190 1.00 95.62 68 SER A O 1
ATOM 504 N N . ASP A 1 69 ? 6.138 0.049 -13.091 1.00 97.38 69 ASP A N 1
ATOM 505 C CA . ASP A 1 69 ? 4.943 -0.752 -13.366 1.00 97.38 69 ASP A CA 1
ATOM 506 C C . ASP A 1 69 ? 3.916 -0.619 -12.225 1.00 97.38 69 ASP A C 1
ATOM 508 O O . ASP A 1 69 ? 4.211 -0.068 -11.157 1.00 97.38 69 ASP A O 1
ATOM 512 N N . ILE A 1 70 ? 2.699 -1.111 -12.452 1.00 96.88 70 ILE A N 1
ATOM 513 C CA . ILE A 1 70 ? 1.619 -1.166 -11.470 1.00 96.88 70 ILE A CA 1
ATOM 514 C C . ILE A 1 70 ? 1.620 -2.541 -10.802 1.00 96.88 70 ILE A C 1
ATOM 516 O O . ILE A 1 70 ? 1.443 -3.575 -11.440 1.00 96.88 70 ILE A O 1
ATOM 520 N N . TYR A 1 71 ? 1.739 -2.539 -9.482 1.00 96.81 71 TYR A N 1
ATOM 521 C CA . TYR A 1 71 ? 1.697 -3.729 -8.645 1.00 96.81 71 TYR A CA 1
ATOM 522 C C . TYR A 1 71 ? 0.404 -3.762 -7.837 1.00 96.81 71 TYR A C 1
ATOM 524 O O . TYR A 1 71 ? -0.179 -2.723 -7.520 1.00 96.81 71 TYR A O 1
ATOM 532 N N . SER A 1 72 ? -0.026 -4.965 -7.456 1.00 96.12 72 SE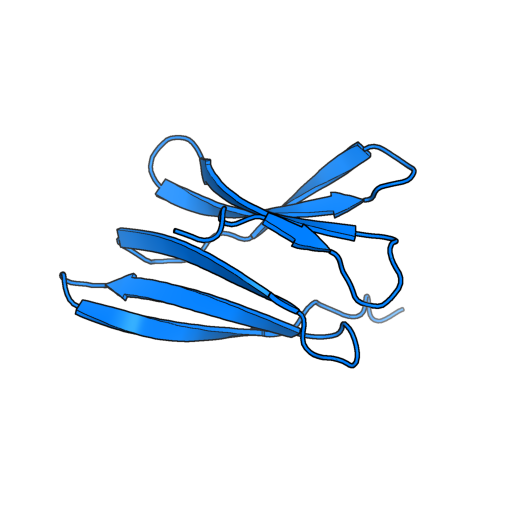R A N 1
ATOM 533 C CA . SER A 1 72 ? -1.136 -5.157 -6.522 1.00 96.12 72 SER A CA 1
ATOM 534 C C . SER A 1 72 ? -0.714 -6.014 -5.334 1.00 96.12 72 SER A C 1
ATOM 536 O O . SER A 1 72 ? -0.107 -7.066 -5.525 1.00 96.12 72 SER A O 1
ATOM 538 N N . TYR A 1 73 ? -1.083 -5.602 -4.125 1.00 95.56 73 TYR A N 1
ATOM 539 C CA . TYR A 1 73 ? -0.833 -6.325 -2.882 1.00 95.56 73 TYR A CA 1
ATOM 540 C C . TYR A 1 73 ? -2.154 -6.677 -2.200 1.00 95.56 73 TYR A C 1
ATOM 542 O O . TYR A 1 73 ? -3.002 -5.807 -2.011 1.00 95.56 73 TYR A O 1
ATOM 550 N N . VAL A 1 74 ? -2.338 -7.945 -1.828 1.00 94.69 74 VAL A N 1
ATOM 551 C CA . VAL A 1 74 ? -3.515 -8.404 -1.077 1.00 94.69 74 VAL A CA 1
ATOM 552 C C . VAL A 1 74 ? -3.224 -8.277 0.412 1.00 94.69 74 VAL A C 1
ATOM 554 O O . VAL A 1 74 ? -2.265 -8.860 0.912 1.00 94.69 74 VAL A O 1
ATOM 557 N N . LEU A 1 75 ? -4.070 -7.541 1.127 1.00 90.31 75 LEU A N 1
ATOM 558 C CA . LEU A 1 75 ? -3.972 -7.405 2.572 1.00 90.31 75 LEU A CA 1
ATOM 559 C C . LEU A 1 75 ? -4.422 -8.714 3.215 1.00 90.31 75 LEU A C 1
ATOM 561 O O . LEU A 1 75 ? -5.549 -9.166 3.010 1.00 90.31 75 LEU A O 1
ATOM 565 N N . GLY A 1 76 ? -3.525 -9.344 3.973 1.00 75.75 76 GLY A N 1
ATOM 566 C CA . GLY A 1 76 ? -3.816 -10.604 4.641 1.00 75.75 76 GLY A CA 1
ATOM 567 C C . GLY A 1 76 ? -5.017 -10.463 5.575 1.00 75.75 76 GLY A C 1
ATOM 568 O O . GLY A 1 76 ? -4.929 -9.820 6.621 1.00 75.75 76 GLY A O 1
ATOM 569 N N . ILE A 1 77 ? -6.135 -11.109 5.233 1.00 57.47 77 ILE A N 1
ATOM 570 C CA . ILE A 1 77 ? -7.138 -11.481 6.231 1.00 57.47 77 ILE A CA 1
ATOM 571 C C . ILE A 1 77 ? -6.386 -12.391 7.197 1.00 57.47 77 ILE A C 1
ATOM 573 O O . ILE A 1 77 ? -5.893 -13.442 6.779 1.00 57.47 77 ILE A O 1
ATOM 577 N N . LYS A 1 78 ? -6.249 -11.991 8.467 1.00 46.19 78 LYS A N 1
ATOM 578 C CA . LYS A 1 78 ? -5.798 -12.926 9.500 1.00 46.19 78 LYS A CA 1
ATOM 579 C C . LYS A 1 78 ? -6.750 -14.113 9.445 1.00 46.19 78 LYS A C 1
ATOM 581 O O . LYS A 1 78 ? -7.910 -13.982 9.830 1.00 46.19 78 LYS A O 1
ATOM 586 N N . ARG A 1 79 ? -6.286 -15.238 8.903 1.00 39.28 79 ARG A N 1
ATOM 587 C CA . ARG A 1 79 ? -6.986 -16.503 9.080 1.00 39.28 79 ARG A CA 1
ATOM 588 C C . ARG A 1 79 ? -6.954 -16.770 10.581 1.00 39.28 79 ARG A C 1
ATOM 590 O O . ARG A 1 79 ? -5.877 -16.705 11.177 1.00 39.28 79 ARG A O 1
ATOM 597 N N . ALA A 1 80 ? -8.146 -16.890 11.156 1.00 39.59 80 ALA A N 1
ATOM 598 C CA . ALA A 1 80 ? -8.332 -17.344 12.525 1.00 39.59 80 ALA A CA 1
ATOM 599 C C . ALA A 1 80 ? -7.728 -18.742 12.698 1.00 39.59 80 ALA A C 1
ATOM 601 O O . ALA A 1 80 ? -7.721 -19.497 11.695 1.00 39.59 80 ALA A O 1
#